Protein AF-A7T6U6-F1 (afdb_monomer_lite)

InterPro domains:
  IPR002181 Fibrinogen, alpha/beta/gamma chain, C-terminal globular domain [PF00147] (48-95)
  IPR002181 Fibrinogen, alpha/beta/gamma chain, C-terminal globular domain [PS51406] (42-95)
  IPR014716 Fibrinogen, alpha/beta/gamma chain, C-terminal globular, subdomain 1 [G3DSA:3.90.215.10] (15-114)
  IPR036056 Fibrinogen-like, C-terminal [SSF56496] (45-96)

pLDDT: mean 84.97, std 17.41, range [35.97, 98.5]

Foldseek 3Di:
DPCPDQWKKKWKWFAAFPPPDPDVVCVPPDLVVLVVCQLLQPDQSNPDLFLQRNQVNPSDPAWAKGWHDLAPPDGIAIFTWHCPPPNTRITTQAIATADVVGLPAAAEDCASSCNGPPNDHRYDYDPNNVVVSCVSSVTQKMKMWIARPVVRDIDIDIFDSDVVSSVVD

Structure (mmCIF, N/CA/C/O backbone):
data_AF-A7T6U6-F1
#
_entry.id   AF-A7T6U6-F1
#
loop_
_atom_site.group_PDB
_atom_site.id
_atom_site.type_symbol
_atom_site.label_atom_id
_atom_site.label_alt_id
_atom_site.label_comp_id
_atom_site.label_asym_id
_atom_site.label_entity_id
_atom_site.label_seq_id
_atom_site.pdbx_PDB_ins_code
_atom_site.Cartn_x
_atom_site.Cartn_y
_atom_site.Cartn_z
_atom_site.occupancy
_atom_site.B_iso_or_equiv
_atom_site.auth_seq_id
_atom_site.auth_comp_id
_atom_site.auth_asym_id
_atom_site.auth_atom_id
_atom_site.pdbx_PDB_model_num
ATOM 1 N N . MET A 1 1 ? -10.812 -11.667 34.896 1.00 35.97 1 MET A N 1
ATOM 2 C CA . MET A 1 1 ? -11.102 -11.426 33.466 1.00 35.97 1 MET A CA 1
ATOM 3 C C . MET A 1 1 ? -10.236 -10.259 33.021 1.00 35.97 1 MET A C 1
ATOM 5 O O . MET A 1 1 ? -10.464 -9.151 33.484 1.00 35.97 1 MET A O 1
ATOM 9 N N . VAL A 1 2 ? -9.175 -10.499 32.246 1.00 38.34 2 VAL A N 1
ATOM 10 C CA . VAL A 1 2 ? -8.325 -9.409 31.741 1.00 38.34 2 VAL A CA 1
ATOM 11 C C . VAL A 1 2 ? -9.098 -8.745 30.610 1.00 38.34 2 VAL A C 1
ATOM 13 O O . VAL A 1 2 ? -9.182 -9.286 29.512 1.00 38.34 2 VAL A O 1
ATOM 16 N N . ILE A 1 3 ? -9.744 -7.620 30.907 1.00 42.75 3 ILE A N 1
ATOM 17 C CA . ILE A 1 3 ? -10.414 -6.801 29.902 1.00 42.75 3 ILE A CA 1
ATOM 18 C C . ILE A 1 3 ? -9.290 -6.123 29.116 1.00 42.75 3 ILE A C 1
ATOM 20 O O . ILE A 1 3 ? -8.790 -5.073 29.512 1.00 42.75 3 ILE A O 1
ATOM 24 N N . THR A 1 4 ? -8.808 -6.760 28.050 1.00 53.34 4 THR A N 1
ATOM 25 C CA . THR A 1 4 ? -7.927 -6.083 27.099 1.00 53.34 4 THR A CA 1
ATOM 26 C C . THR A 1 4 ? -8.696 -4.874 26.557 1.00 53.34 4 THR A C 1
ATOM 28 O O . THR A 1 4 ? -9.841 -5.031 26.121 1.00 53.34 4 THR A O 1
ATOM 31 N N . PRO A 1 5 ? -8.147 -3.647 26.645 1.00 56.59 5 PRO A N 1
ATOM 32 C CA . PRO A 1 5 ? -8.873 -2.470 26.196 1.00 56.59 5 PRO A CA 1
ATOM 33 C C . PRO A 1 5 ? -9.265 -2.645 24.723 1.00 56.59 5 PRO A C 1
ATOM 35 O O . PRO A 1 5 ? -8.502 -3.240 23.960 1.00 56.59 5 PRO A O 1
ATOM 38 N N . PRO A 1 6 ? -10.451 -2.167 24.304 1.00 61.03 6 PRO A N 1
ATOM 39 C CA . PRO A 1 6 ? -10.935 -2.354 22.946 1.00 61.03 6 PRO A CA 1
ATOM 40 C C . PRO A 1 6 ? -10.045 -1.580 21.970 1.00 61.03 6 PRO A C 1
ATOM 42 O O . PRO A 1 6 ? -10.297 -0.413 21.680 1.00 61.03 6 PRO A O 1
ATOM 45 N N . PHE A 1 7 ? -8.997 -2.224 21.465 1.00 73.88 7 PHE A N 1
ATOM 46 C CA . PHE A 1 7 ? -8.129 -1.651 20.450 1.00 73.88 7 PHE A CA 1
ATOM 47 C C . PHE A 1 7 ? -8.938 -1.493 19.161 1.00 73.88 7 PHE A C 1
ATOM 49 O O . PHE A 1 7 ? -9.419 -2.470 18.582 1.00 73.88 7 PHE A O 1
ATOM 56 N N . VAL A 1 8 ? -9.127 -0.248 18.726 1.00 87.31 8 VAL A N 1
ATOM 57 C CA . VAL A 1 8 ? -9.658 0.040 17.393 1.00 87.31 8 VAL A CA 1
ATOM 58 C C . VAL A 1 8 ? -8.477 0.046 16.438 1.00 87.31 8 VAL A C 1
ATOM 60 O O . VAL A 1 8 ? -7.528 0.803 16.637 1.00 87.31 8 VAL A O 1
ATOM 63 N N . THR A 1 9 ? -8.522 -0.799 15.413 1.00 90.06 9 THR A N 1
ATOM 64 C CA . THR A 1 9 ? -7.507 -0.792 14.357 1.00 90.06 9 THR A CA 1
ATOM 65 C C . THR A 1 9 ? -8.015 0.042 13.197 1.00 90.06 9 THR A C 1
ATOM 67 O O . THR A 1 9 ? -9.060 -0.278 12.643 1.00 90.06 9 THR A O 1
ATOM 70 N N . LEU A 1 10 ? -7.269 1.078 12.820 1.00 91.25 10 LEU A N 1
ATOM 71 C CA . LEU A 1 10 ? -7.507 1.874 11.619 1.00 91.25 10 LEU A CA 1
ATOM 72 C C . LEU A 1 10 ? -6.406 1.577 10.601 1.00 91.25 10 LEU A C 1
ATOM 74 O O . LEU A 1 10 ? -5.221 1.701 10.909 1.00 91.25 10 LEU A O 1
ATOM 78 N N . SER A 1 11 ? -6.804 1.201 9.393 1.00 93.94 11 SER A N 1
ATOM 79 C CA . SER A 1 11 ? -5.917 0.972 8.259 1.00 93.94 11 SER A CA 1
ATOM 80 C C . SER A 1 11 ? -6.311 1.876 7.097 1.00 93.94 11 SER A C 1
ATOM 82 O O . SER A 1 11 ? -7.499 2.076 6.842 1.00 93.94 11 SER A O 1
ATOM 84 N N . ILE A 1 12 ? -5.310 2.414 6.403 1.00 95.94 12 ILE A N 1
ATOM 85 C CA . ILE A 1 12 ? -5.492 3.132 5.139 1.00 95.94 12 ILE A CA 1
ATOM 86 C C . ILE A 1 12 ? -4.796 2.311 4.065 1.00 95.94 12 ILE A C 1
ATOM 88 O O . ILE A 1 12 ? -3.632 1.930 4.230 1.00 95.94 12 ILE A O 1
ATOM 92 N N . LEU A 1 13 ? -5.520 2.024 2.992 1.00 97.31 13 LEU A N 1
ATOM 93 C CA . LEU A 1 13 ? -5.045 1.243 1.866 1.00 97.31 13 LEU A CA 1
ATOM 94 C C . LEU A 1 13 ? -5.243 2.029 0.573 1.00 97.31 13 LEU A C 1
ATOM 96 O O . LEU A 1 13 ? -6.193 2.801 0.455 1.00 97.31 13 LEU A O 1
ATOM 100 N N . VAL A 1 14 ? -4.358 1.806 -0.393 1.00 97.50 14 VAL A N 1
ATOM 101 C CA . VAL A 1 14 ? -4.436 2.407 -1.729 1.00 97.50 14 VAL A CA 1
ATOM 102 C C . VAL A 1 14 ? -4.477 1.327 -2.795 1.00 97.50 14 VAL A C 1
ATOM 104 O O . VAL A 1 14 ? -3.905 0.248 -2.618 1.00 97.50 14 VAL A O 1
ATOM 107 N N . ASN A 1 15 ? -5.154 1.610 -3.899 1.00 95.75 15 ASN A N 1
ATOM 108 C CA . ASN A 1 15 ? -5.260 0.699 -5.032 1.00 95.75 15 ASN A CA 1
ATOM 109 C C . ASN A 1 15 ? -5.247 1.484 -6.340 1.00 95.75 15 ASN A C 1
ATOM 111 O O . ASN A 1 15 ? -5.437 2.702 -6.358 1.00 95.75 15 ASN A O 1
ATOM 115 N N . HIS A 1 16 ? -5.012 0.764 -7.425 1.00 90.12 16 HIS A N 1
ATOM 116 C CA . HIS A 1 16 ? -5.334 1.258 -8.747 1.00 90.12 16 HIS A CA 1
ATOM 117 C C . HIS A 1 16 ? -6.781 0.861 -9.024 1.00 90.12 16 HIS A C 1
ATOM 119 O O . HIS A 1 16 ? -7.134 -0.309 -8.864 1.00 90.12 16 HIS A O 1
ATOM 125 N N . GLY A 1 17 ? -7.605 1.815 -9.431 1.00 70.38 17 GLY A N 1
ATOM 126 C CA . GLY A 1 17 ? -8.921 1.547 -9.977 1.00 70.38 17 GLY A CA 1
ATOM 127 C C . GLY A 1 17 ? -8.836 0.750 -11.279 1.00 70.38 17 GLY A C 1
ATOM 128 O O . GLY A 1 17 ? -7.772 0.323 -11.733 1.00 70.38 17 GLY A O 1
ATOM 129 N N . ASN A 1 18 ? -9.974 0.591 -11.946 1.00 62.19 18 ASN A N 1
ATOM 130 C CA . ASN A 1 18 ? -10.095 -0.141 -13.211 1.00 62.19 18 ASN A CA 1
ATOM 131 C C . ASN A 1 18 ? -9.324 0.508 -14.376 1.00 62.19 18 ASN A C 1
ATOM 133 O O . ASN A 1 18 ? -9.288 -0.041 -15.475 1.00 62.19 18 ASN A O 1
ATOM 137 N N . HIS A 1 19 ? -8.686 1.655 -14.141 1.00 53.41 19 HIS A N 1
ATOM 138 C CA . HIS A 1 19 ? -7.832 2.357 -15.088 1.00 53.41 19 HIS A CA 1
ATOM 139 C C . HIS A 1 19 ? -6.347 2.086 -14.870 1.00 53.41 19 HIS A C 1
ATOM 141 O O . HIS A 1 19 ? -5.543 2.889 -15.340 1.00 53.41 19 HIS A O 1
ATOM 147 N N . ALA A 1 20 ? -5.969 1.008 -14.165 1.00 48.09 20 ALA A N 1
ATOM 148 C CA . ALA A 1 20 ? -4.586 0.550 -14.070 1.00 48.09 20 ALA A CA 1
ATOM 149 C C . ALA A 1 20 ? -4.023 0.339 -15.482 1.00 48.09 20 ALA A C 1
ATOM 151 O O . ALA A 1 20 ? -4.073 -0.745 -16.064 1.00 48.09 20 ALA A O 1
ATOM 152 N N . ALA A 1 21 ? -3.517 1.431 -16.044 1.00 44.66 21 ALA A N 1
ATOM 153 C CA . ALA A 1 21 ? -2.842 1.472 -17.303 1.00 44.66 21 ALA A CA 1
ATOM 154 C C . ALA A 1 21 ? -1.663 0.530 -17.134 1.00 44.66 21 ALA A C 1
ATOM 156 O O . ALA A 1 21 ? -0.704 0.816 -16.411 1.00 44.66 21 ALA A O 1
ATOM 157 N N . ILE A 1 22 ? -1.735 -0.600 -17.835 1.00 46.81 22 ILE A N 1
ATOM 158 C CA . ILE A 1 22 ? -0.541 -1.150 -18.455 1.00 46.81 22 ILE A CA 1
ATOM 159 C C . ILE A 1 22 ? 0.179 0.081 -19.023 1.00 46.81 22 ILE A C 1
ATOM 161 O O . ILE A 1 22 ? -0.436 0.797 -19.823 1.00 46.81 22 ILE A O 1
ATOM 165 N N . PRO A 1 23 ? 1.389 0.428 -18.548 1.00 39.62 23 PRO A N 1
ATOM 166 C CA . PRO A 1 23 ? 2.094 1.596 -19.049 1.00 39.62 23 PRO A CA 1
ATOM 167 C C . PRO A 1 23 ? 2.049 1.558 -20.574 1.00 39.62 23 PRO A C 1
ATOM 169 O O . PRO A 1 23 ? 2.266 0.495 -21.152 1.00 39.62 23 PRO A O 1
ATOM 172 N N . GLN A 1 24 ? 1.749 2.666 -21.253 1.00 43.06 24 GLN A N 1
ATOM 173 C CA . GLN A 1 24 ? 1.692 2.638 -22.720 1.00 43.06 24 GLN A CA 1
ATOM 174 C C . GLN A 1 24 ? 3.049 2.272 -23.357 1.00 43.06 24 GLN A C 1
ATOM 176 O O . GLN A 1 24 ? 3.078 1.851 -24.508 1.00 43.06 24 GLN A O 1
ATOM 181 N N . SER A 1 25 ? 4.150 2.290 -22.593 1.00 40.97 25 SER A N 1
ATOM 182 C CA . SER A 1 25 ? 5.453 1.709 -22.963 1.00 40.97 25 SER A CA 1
ATOM 183 C C . SER A 1 25 ? 5.543 0.172 -22.868 1.00 40.97 25 SER A C 1
ATOM 185 O O . SER A 1 25 ? 6.534 -0.407 -23.295 1.00 40.97 25 SER A O 1
ATOM 187 N N . ILE A 1 26 ? 4.524 -0.488 -22.315 1.00 46.94 26 ILE A N 1
ATOM 188 C CA . ILE A 1 26 ? 4.342 -1.947 -22.184 1.00 46.94 26 ILE A CA 1
ATOM 189 C C . ILE A 1 26 ? 3.144 -2.409 -23.042 1.00 46.94 26 ILE A C 1
ATOM 191 O O . ILE A 1 26 ? 2.858 -3.596 -23.124 1.00 46.94 26 ILE A O 1
ATOM 195 N N . SER A 1 27 ? 2.466 -1.504 -23.761 1.00 41.75 27 SER A N 1
ATOM 196 C CA . SER A 1 27 ? 1.356 -1.849 -24.670 1.00 41.75 27 SER A CA 1
ATOM 197 C C . SER A 1 27 ? 1.759 -2.759 -25.845 1.00 41.75 27 SER A C 1
ATOM 199 O O . SER A 1 27 ? 0.894 -3.347 -26.486 1.00 41.75 27 SER A O 1
ATOM 201 N N . THR A 1 28 ? 3.063 -2.913 -26.100 1.00 42.12 28 THR A N 1
ATOM 202 C CA . THR A 1 28 ? 3.637 -3.842 -27.086 1.00 42.12 28 THR A CA 1
ATOM 203 C C . THR A 1 28 ? 4.219 -5.115 -26.469 1.00 42.12 28 THR A C 1
ATOM 205 O O . THR A 1 28 ? 4.599 -6.022 -27.208 1.00 42.12 28 THR A O 1
ATOM 208 N N . LEU A 1 29 ? 4.287 -5.215 -25.136 1.00 45.62 29 LEU A N 1
ATOM 209 C CA . LEU A 1 29 ? 4.668 -6.450 -24.465 1.00 45.62 29 LEU A CA 1
ATOM 210 C C . LEU A 1 29 ? 3.397 -7.264 -24.255 1.00 45.62 29 LEU A C 1
ATOM 212 O O . LEU A 1 29 ? 2.564 -6.951 -23.404 1.00 45.62 29 LEU A O 1
ATOM 216 N N . ASN A 1 30 ? 3.241 -8.322 -25.047 1.00 43.88 30 ASN A N 1
ATOM 217 C CA . ASN A 1 30 ? 2.184 -9.302 -24.829 1.00 43.88 30 ASN A CA 1
ATOM 218 C C . ASN A 1 30 ? 2.235 -9.727 -23.351 1.00 43.88 30 ASN A C 1
ATOM 220 O O . ASN A 1 30 ? 3.324 -9.902 -22.811 1.00 43.88 30 ASN A O 1
ATOM 224 N N . GLN A 1 31 ? 1.090 -9.927 -22.693 1.00 49.56 31 GLN A N 1
ATOM 225 C CA . GLN A 1 31 ? 0.985 -10.385 -21.288 1.00 49.56 31 GLN A CA 1
ATOM 226 C C . GLN A 1 31 ? 1.906 -11.586 -20.955 1.00 49.56 31 GLN A C 1
ATOM 228 O O . GLN A 1 31 ? 2.293 -11.804 -19.810 1.00 49.56 31 GLN A O 1
ATOM 233 N N . VAL A 1 32 ? 2.300 -12.338 -21.985 1.00 43.75 32 VAL A N 1
ATOM 234 C CA . VAL A 1 32 ? 3.300 -13.410 -21.964 1.00 43.75 32 VAL A CA 1
ATOM 235 C C . VAL A 1 32 ? 4.700 -12.923 -21.545 1.00 43.75 32 VAL A C 1
ATOM 237 O O . VAL A 1 32 ? 5.335 -13.590 -20.745 1.00 43.75 32 VAL A O 1
ATOM 240 N N . GLN A 1 33 ? 5.164 -11.750 -21.986 1.00 46.56 33 GLN A N 1
ATOM 241 C CA . GLN A 1 33 ? 6.497 -11.229 -21.657 1.00 46.56 33 GLN A CA 1
ATOM 242 C C . GLN A 1 33 ? 6.585 -10.688 -20.226 1.00 46.56 33 GLN A C 1
ATOM 244 O O . GLN A 1 33 ? 7.604 -10.886 -19.581 1.00 46.56 33 GLN A O 1
ATOM 249 N N . ALA A 1 34 ? 5.532 -10.067 -19.674 1.00 47.34 34 ALA A N 1
ATOM 250 C CA . ALA A 1 34 ? 5.519 -9.612 -18.271 1.00 47.34 34 ALA A CA 1
ATOM 251 C C . ALA A 1 34 ? 5.665 -10.775 -17.267 1.00 47.34 34 ALA A C 1
ATOM 253 O O . ALA A 1 34 ? 6.228 -10.605 -16.183 1.00 47.34 34 ALA A O 1
ATOM 254 N N . LYS A 1 35 ? 5.212 -11.973 -17.660 1.00 44.84 35 LYS A N 1
ATOM 255 C CA . LYS A 1 35 ? 5.410 -13.219 -16.914 1.00 44.84 35 LYS A CA 1
ATOM 256 C C . LYS A 1 35 ? 6.884 -13.640 -16.851 1.00 44.84 35 LYS A C 1
ATOM 258 O O . LYS A 1 35 ? 7.295 -14.184 -15.828 1.00 44.84 35 LYS A O 1
ATOM 263 N N . ASP A 1 36 ? 7.677 -13.317 -17.871 1.00 46.31 36 ASP A N 1
ATOM 264 C CA . ASP A 1 36 ? 9.095 -13.686 -17.966 1.00 46.31 36 ASP A CA 1
ATOM 265 C C . ASP A 1 36 ? 10.017 -12.778 -17.122 1.00 46.31 36 ASP A C 1
ATOM 267 O O . ASP A 1 36 ? 11.091 -13.210 -16.709 1.00 46.31 36 ASP A O 1
ATOM 271 N N . TRP A 1 37 ? 9.587 -11.553 -16.775 1.00 57.97 37 TRP A N 1
ATOM 272 C CA . TRP A 1 37 ? 10.323 -10.653 -15.858 1.00 57.97 37 TRP A CA 1
ATOM 273 C C . TRP A 1 37 ? 10.067 -10.944 -14.370 1.00 57.97 37 TRP A C 1
ATOM 275 O O . TRP A 1 37 ? 10.760 -10.410 -13.502 1.00 57.97 37 TRP A O 1
ATOM 285 N N . GLY A 1 38 ? 9.072 -11.781 -14.057 1.00 60.78 38 GLY A N 1
ATOM 286 C CA . GLY A 1 38 ? 8.887 -12.351 -12.726 1.00 60.78 38 GLY A CA 1
ATOM 287 C C . GLY A 1 38 ? 8.474 -11.377 -11.618 1.00 60.78 38 GLY A C 1
ATOM 288 O O . GLY A 1 38 ? 8.742 -11.678 -10.465 1.00 60.78 38 GLY A O 1
ATOM 289 N N . TRP A 1 39 ? 7.799 -10.256 -11.896 1.00 83.88 39 TRP A N 1
ATOM 290 C CA . TRP A 1 39 ? 7.361 -9.258 -10.892 1.00 83.88 39 TRP A CA 1
ATOM 291 C C . TRP A 1 39 ? 6.207 -9.726 -9.979 1.00 83.88 39 TRP A C 1
ATOM 293 O O . TRP A 1 39 ? 5.179 -9.068 -9.819 1.00 83.88 39 TRP A O 1
ATOM 303 N N . ASN A 1 40 ? 6.363 -10.902 -9.383 1.00 90.06 40 ASN A N 1
ATOM 304 C CA . ASN A 1 40 ? 5.373 -11.588 -8.561 1.00 90.06 40 ASN A CA 1
ATOM 305 C C . ASN A 1 40 ? 5.408 -11.163 -7.078 1.00 90.06 40 ASN A C 1
ATOM 307 O O . ASN A 1 40 ? 4.676 -11.708 -6.248 1.00 90.06 40 ASN A O 1
ATOM 311 N N . GLY A 1 41 ? 6.297 -10.240 -6.712 1.00 94.56 41 GLY A N 1
ATOM 312 C CA . GLY A 1 41 ? 6.482 -9.742 -5.353 1.00 94.56 41 GLY A CA 1
ATOM 313 C C . GLY A 1 41 ? 6.965 -10.792 -4.352 1.00 94.56 41 GLY A C 1
ATOM 314 O O . GLY A 1 41 ? 6.671 -10.666 -3.163 1.00 94.56 41 GLY A O 1
ATOM 315 N N . SER A 1 42 ? 7.634 -11.862 -4.796 1.00 95.25 42 SER A N 1
ATOM 316 C CA . SER A 1 42 ? 8.198 -12.891 -3.901 1.00 95.25 42 SER A CA 1
ATOM 317 C C . SER A 1 42 ? 9.552 -12.496 -3.307 1.00 95.25 42 SER A C 1
ATOM 319 O O . SER A 1 42 ? 9.846 -12.856 -2.171 1.00 95.25 42 SER A O 1
ATOM 321 N N . THR A 1 43 ? 10.355 -11.716 -4.036 1.00 95.75 43 THR A N 1
ATOM 322 C CA . THR A 1 43 ? 11.678 -11.234 -3.610 1.00 95.75 43 THR A CA 1
ATOM 323 C C . THR A 1 43 ? 11.891 -9.781 -4.034 1.00 95.75 43 THR A C 1
ATOM 325 O O . THR A 1 43 ? 11.146 -9.261 -4.864 1.00 95.75 43 THR A O 1
ATOM 328 N N . ALA A 1 44 ? 12.935 -9.130 -3.512 1.00 95.00 44 ALA A N 1
ATOM 329 C CA . ALA A 1 44 ? 13.307 -7.768 -3.903 1.00 95.00 44 ALA A CA 1
ATOM 330 C C . ALA A 1 44 ? 13.576 -7.625 -5.416 1.00 95.00 44 ALA A C 1
ATOM 332 O O . ALA A 1 44 ? 13.170 -6.638 -6.025 1.00 95.00 44 ALA A O 1
ATOM 333 N N . ALA A 1 45 ? 14.214 -8.626 -6.036 1.00 91.75 45 ALA A N 1
ATOM 334 C CA . ALA A 1 45 ? 14.484 -8.645 -7.478 1.00 91.75 45 ALA A CA 1
ATOM 335 C C . ALA A 1 45 ? 13.206 -8.816 -8.317 1.00 91.75 45 ALA A C 1
ATOM 337 O O . ALA A 1 45 ? 13.128 -8.346 -9.449 1.00 91.75 45 ALA A O 1
ATOM 338 N N . LEU A 1 46 ? 12.202 -9.468 -7.733 1.00 92.94 46 LEU A N 1
ATOM 339 C CA . LEU A 1 46 ? 10.915 -9.797 -8.337 1.00 92.94 46 LEU A CA 1
ATOM 340 C C . LEU A 1 46 ? 9.791 -8.877 -7.834 1.00 92.94 46 LEU A C 1
ATOM 342 O O . LEU A 1 46 ? 8.617 -9.243 -7.866 1.00 92.94 46 LEU A O 1
ATOM 346 N N . ALA A 1 47 ? 10.135 -7.695 -7.323 1.00 94.62 47 ALA A N 1
ATOM 347 C CA . ALA A 1 47 ? 9.174 -6.769 -6.747 1.00 94.62 47 ALA A CA 1
ATOM 348 C C . ALA A 1 47 ? 8.198 -6.233 -7.806 1.00 94.62 47 ALA A C 1
ATOM 350 O O . ALA A 1 47 ? 8.617 -5.737 -8.852 1.00 94.62 47 ALA A O 1
ATOM 351 N N . GLY A 1 48 ? 6.897 -6.297 -7.513 1.00 92.88 48 GLY A N 1
ATOM 352 C CA . GLY A 1 48 ? 5.876 -5.642 -8.334 1.00 92.88 48 GLY A CA 1
ATOM 353 C C . GLY A 1 48 ? 5.840 -4.136 -8.085 1.00 92.88 48 GLY A C 1
ATOM 354 O O . GLY A 1 48 ? 6.301 -3.655 -7.059 1.00 92.88 48 GLY A O 1
ATOM 355 N N . ARG A 1 49 ? 5.260 -3.346 -8.983 1.00 92.94 49 ARG A N 1
ATOM 356 C CA . ARG A 1 49 ? 5.084 -1.901 -8.763 1.00 92.94 49 ARG A CA 1
ATOM 357 C C . ARG A 1 49 ? 4.144 -1.612 -7.588 1.00 92.94 49 ARG A C 1
ATOM 359 O O . ARG A 1 49 ? 4.374 -0.681 -6.819 1.00 92.94 49 ARG A O 1
ATOM 366 N N . SER A 1 50 ? 3.103 -2.427 -7.447 1.00 95.88 50 SER A N 1
ATOM 367 C CA . SER A 1 50 ? 2.087 -2.344 -6.397 1.00 95.88 50 SER A CA 1
ATOM 368 C C . SER A 1 50 ? 1.458 -3.715 -6.141 1.00 95.88 50 SER A C 1
ATOM 370 O O . SER A 1 50 ? 1.612 -4.641 -6.943 1.00 95.88 50 SER A O 1
ATOM 372 N N . CYS A 1 51 ? 0.701 -3.840 -5.048 1.00 97.50 51 CYS A N 1
ATOM 373 C CA . CYS A 1 51 ? -0.105 -5.035 -4.786 1.00 97.50 51 CYS A CA 1
ATOM 374 C C . CYS A 1 51 ? -1.111 -5.312 -5.919 1.00 97.50 51 CYS A C 1
ATOM 376 O O . CYS A 1 51 ? -1.335 -6.468 -6.275 1.00 97.50 51 CYS A O 1
ATOM 378 N N . ASN A 1 52 ? -1.670 -4.261 -6.527 1.00 95.12 52 ASN A N 1
ATOM 379 C CA . ASN A 1 52 ? -2.588 -4.379 -7.654 1.00 95.12 52 ASN A CA 1
ATOM 380 C C . ASN A 1 52 ? -1.910 -5.007 -8.868 1.00 95.12 52 ASN A C 1
ATOM 382 O O . ASN A 1 52 ? -2.435 -5.978 -9.399 1.00 95.12 52 ASN A O 1
ATOM 386 N N . GLN A 1 53 ? -0.721 -4.526 -9.256 1.00 91.31 53 GLN A N 1
ATOM 387 C CA . GLN A 1 53 ? -0.002 -5.084 -10.404 1.00 91.31 53 GLN A CA 1
ATOM 388 C C . GLN A 1 53 ? 0.249 -6.589 -10.220 1.00 91.31 53 GLN A C 1
ATOM 390 O O . GLN A 1 53 ? -0.005 -7.384 -11.123 1.00 91.31 53 GLN A O 1
ATOM 395 N N . ILE A 1 54 ? 0.693 -6.983 -9.023 1.00 93.31 54 ILE A N 1
ATOM 396 C CA . ILE A 1 54 ? 0.906 -8.392 -8.666 1.00 93.31 54 ILE A CA 1
ATOM 397 C C . ILE A 1 54 ? -0.403 -9.184 -8.810 1.00 93.31 54 ILE A C 1
ATOM 399 O O . ILE A 1 54 ? -0.402 -10.295 -9.343 1.00 93.31 54 ILE A O 1
ATOM 403 N N . LYS A 1 55 ? -1.528 -8.621 -8.354 1.00 93.12 55 LYS A N 1
ATOM 404 C CA . LYS A 1 55 ? -2.852 -9.248 -8.439 1.00 93.12 55 LYS A CA 1
ATOM 405 C C . LYS A 1 55 ? -3.324 -9.412 -9.885 1.00 93.12 55 LYS A C 1
ATOM 407 O O . LYS A 1 55 ? -3.682 -10.528 -10.254 1.00 93.12 55 LYS A O 1
ATOM 412 N N . ILE A 1 56 ? -3.312 -8.349 -10.692 1.00 89.69 56 ILE A N 1
ATOM 413 C CA . ILE A 1 56 ? -3.834 -8.372 -12.071 1.00 89.69 56 ILE A CA 1
ATOM 414 C C . ILE A 1 56 ? -2.989 -9.249 -13.002 1.00 89.69 56 ILE A C 1
ATOM 416 O O . ILE A 1 56 ? -3.518 -9.806 -13.956 1.00 89.69 56 ILE A O 1
ATOM 420 N N . PHE A 1 57 ? -1.699 -9.436 -12.700 1.00 87.25 57 PHE A N 1
ATOM 421 C CA . PHE A 1 57 ? -0.830 -10.374 -13.420 1.00 87.25 57 PHE A CA 1
ATOM 422 C C . PHE A 1 57 ? -0.987 -11.832 -12.953 1.00 87.25 57 PHE A C 1
ATOM 424 O O . PHE A 1 57 ? -0.275 -12.715 -13.425 1.00 87.25 57 PHE A O 1
ATOM 431 N N . GLY A 1 58 ? -1.914 -12.114 -12.030 1.00 89.25 58 GLY A N 1
ATOM 432 C CA . GLY A 1 58 ? -2.209 -13.473 -11.572 1.00 89.25 58 GLY A CA 1
ATOM 433 C C . GLY A 1 58 ? -1.193 -14.040 -10.578 1.00 89.25 58 GLY A C 1
ATOM 434 O O . GLY A 1 58 ? -1.183 -15.243 -10.335 1.00 89.25 58 GLY A O 1
ATOM 435 N N . PHE A 1 59 ? -0.352 -13.198 -9.972 1.00 92.31 59 PHE A N 1
ATOM 436 C CA . PHE A 1 59 ? 0.693 -13.616 -9.029 1.00 92.31 59 PHE A CA 1
ATOM 437 C C . PHE A 1 59 ? 0.287 -13.523 -7.553 1.00 92.31 59 PHE A C 1
ATOM 439 O O . PHE A 1 59 ? 1.117 -13.699 -6.656 1.00 92.31 59 PHE A O 1
ATOM 446 N N . SER A 1 60 ? -0.986 -13.239 -7.281 1.00 94.25 60 SER A N 1
ATOM 447 C CA . SER A 1 60 ? -1.509 -13.209 -5.918 1.00 94.25 60 SER A CA 1
ATOM 448 C C . SER A 1 60 ? -1.430 -14.590 -5.262 1.00 94.25 60 SER A C 1
ATOM 450 O O . SER A 1 60 ? -1.917 -15.581 -5.796 1.00 94.25 60 SER A O 1
ATOM 452 N N . ARG A 1 61 ? -0.847 -14.626 -4.064 1.00 95.50 61 ARG A N 1
ATOM 453 C CA . ARG A 1 61 ? -0.745 -15.776 -3.153 1.00 95.50 61 ARG A CA 1
ATOM 454 C C . ARG A 1 61 ? -1.673 -15.627 -1.934 1.00 95.50 61 ARG A C 1
ATOM 456 O O . ARG A 1 61 ? -1.430 -16.243 -0.903 1.00 95.50 61 ARG A O 1
ATOM 463 N N . GLY A 1 62 ? -2.702 -14.779 -2.035 1.00 97.81 62 GLY A N 1
ATOM 464 C CA . GLY A 1 62 ? -3.578 -14.397 -0.919 1.00 97.81 62 GLY A CA 1
ATOM 465 C C . GLY A 1 62 ? -3.088 -13.174 -0.138 1.00 97.81 62 GLY A C 1
ATOM 466 O O . GLY A 1 62 ? -2.108 -12.528 -0.519 1.00 97.81 62 GLY A O 1
ATOM 467 N N . ASP A 1 63 ? -3.800 -12.822 0.929 1.00 98.44 63 ASP A N 1
ATOM 468 C CA . ASP A 1 63 ? -3.450 -11.683 1.785 1.00 98.44 63 ASP A CA 1
ATOM 469 C C . ASP A 1 63 ? -2.119 -11.927 2.492 1.00 98.44 63 ASP A C 1
ATOM 471 O O . ASP A 1 63 ? -1.860 -13.021 2.997 1.00 98.44 63 ASP A O 1
ATOM 475 N N . GLY A 1 64 ? -1.264 -10.910 2.555 1.00 98.12 64 GLY A N 1
ATOM 476 C CA . GLY A 1 64 ? 0.040 -11.074 3.185 1.00 98.12 64 GLY A CA 1
ATOM 477 C C . GLY A 1 64 ? 1.092 -10.112 2.679 1.00 98.12 64 GLY A C 1
ATOM 478 O O . GLY A 1 64 ? 0.795 -9.074 2.092 1.00 98.12 64 GLY A O 1
ATOM 479 N N . THR A 1 65 ? 2.349 -10.448 2.939 1.00 98.50 65 THR A N 1
ATOM 480 C CA . THR A 1 65 ? 3.480 -9.602 2.580 1.00 98.50 65 THR A CA 1
ATOM 481 C C . THR A 1 65 ? 3.974 -9.862 1.162 1.00 98.50 65 THR A C 1
ATOM 483 O O . THR A 1 65 ? 4.099 -11.003 0.715 1.00 98.50 65 THR A O 1
ATOM 486 N N . TYR A 1 66 ? 4.284 -8.776 0.458 1.00 98.44 66 TYR A N 1
ATOM 487 C CA . TYR A 1 66 ? 4.845 -8.806 -0.890 1.00 98.44 66 TYR A CA 1
ATOM 488 C C . TYR A 1 66 ? 5.929 -7.749 -1.023 1.00 98.44 66 TYR A C 1
ATOM 490 O O . TYR A 1 66 ? 5.853 -6.685 -0.408 1.00 98.44 66 TYR A O 1
ATOM 498 N N . TRP A 1 67 ? 6.917 -8.032 -1.861 1.00 98.19 67 TRP A N 1
ATOM 499 C CA . TRP A 1 67 ? 7.893 -7.040 -2.285 1.00 98.19 67 TRP A CA 1
ATOM 500 C C . TRP A 1 67 ? 7.288 -6.131 -3.346 1.00 98.19 67 TRP A C 1
ATOM 502 O O . TRP A 1 67 ? 6.799 -6.615 -4.372 1.00 98.19 67 TRP A O 1
ATOM 512 N N . ILE A 1 68 ? 7.366 -4.822 -3.110 1.00 97.19 68 ILE A N 1
ATOM 513 C CA . ILE A 1 68 ? 7.025 -3.811 -4.101 1.00 97.19 68 ILE A CA 1
ATOM 514 C C . ILE A 1 68 ? 8.189 -2.861 -4.370 1.00 97.19 68 ILE A C 1
ATOM 516 O O . ILE A 1 68 ? 9.056 -2.640 -3.525 1.00 97.19 68 ILE A O 1
ATOM 520 N N . ARG A 1 69 ? 8.186 -2.279 -5.564 1.00 95.56 69 ARG A N 1
ATOM 521 C CA . ARG A 1 69 ? 9.085 -1.213 -5.987 1.00 95.56 69 ARG A CA 1
ATOM 522 C C . ARG A 1 69 ? 8.298 -0.223 -6.853 1.00 95.56 69 ARG A C 1
ATOM 524 O O . ARG A 1 69 ? 8.250 -0.396 -8.071 1.00 95.56 69 ARG A O 1
ATOM 531 N N . PRO A 1 70 ? 7.676 0.804 -6.243 1.00 94.62 70 PRO A N 1
ATOM 532 C CA . PRO A 1 70 ? 6.888 1.810 -6.959 1.00 94.62 70 PRO A CA 1
ATOM 533 C C . PRO A 1 70 ? 7.622 2.464 -8.138 1.00 94.62 70 PRO A C 1
ATOM 535 O O . PRO A 1 70 ? 7.021 2.689 -9.185 1.00 94.62 70 PRO A O 1
ATOM 538 N N . LYS A 1 71 ? 8.934 2.701 -8.007 1.00 91.69 71 LYS A N 1
ATOM 539 C CA . LYS A 1 71 ? 9.784 3.285 -9.052 1.00 91.69 71 LYS A CA 1
ATOM 540 C C . LYS A 1 71 ? 11.127 2.567 -9.143 1.00 91.69 71 LYS A C 1
ATOM 542 O O . LYS A 1 71 ? 11.710 2.202 -8.132 1.00 91.69 71 LYS A O 1
ATOM 547 N N . LEU A 1 72 ? 11.656 2.401 -10.356 1.00 88.12 72 LEU A N 1
ATOM 548 C CA . LEU A 1 72 ? 12.904 1.656 -10.592 1.00 88.12 72 LEU A CA 1
ATOM 549 C C . LEU A 1 72 ? 14.141 2.266 -9.914 1.00 88.12 72 LEU A C 1
ATOM 551 O O . LEU A 1 72 ? 15.087 1.539 -9.636 1.00 88.12 72 LEU A O 1
ATOM 555 N N . SER A 1 73 ? 14.131 3.576 -9.649 1.00 90.00 73 SER A N 1
ATOM 556 C CA . SER A 1 73 ? 15.242 4.306 -9.026 1.00 90.00 73 SER A CA 1
ATOM 557 C C . SER A 1 73 ? 15.304 4.173 -7.501 1.00 90.00 73 SER A C 1
ATOM 559 O O . SER A 1 73 ? 16.118 4.849 -6.879 1.00 90.00 73 SER A O 1
ATOM 561 N N . ILE A 1 74 ? 14.418 3.385 -6.890 1.00 92.62 74 ILE A N 1
ATOM 562 C CA . ILE A 1 74 ? 14.422 3.128 -5.449 1.00 92.62 74 ILE A CA 1
ATOM 563 C C . ILE A 1 74 ? 14.575 1.636 -5.167 1.00 92.62 74 ILE A C 1
ATOM 565 O O . ILE A 1 74 ? 14.210 0.791 -5.989 1.00 92.62 74 ILE A O 1
ATOM 569 N N . ASP A 1 75 ? 15.070 1.317 -3.976 1.00 95.44 75 ASP A N 1
ATOM 570 C CA . ASP A 1 75 ? 15.116 -0.060 -3.500 1.00 95.44 75 ASP A CA 1
ATOM 571 C C . ASP A 1 75 ? 13.707 -0.621 -3.301 1.00 95.44 75 ASP A C 1
ATOM 573 O O . ASP A 1 75 ? 12.784 0.080 -2.870 1.00 95.44 75 ASP A O 1
ATOM 577 N N . ALA A 1 76 ? 13.551 -1.909 -3.600 1.00 96.31 76 ALA A N 1
ATOM 578 C CA . ALA A 1 76 ? 12.334 -2.632 -3.280 1.00 96.31 76 ALA A CA 1
ATOM 579 C C . ALA A 1 76 ? 12.180 -2.781 -1.762 1.00 96.31 76 ALA A C 1
ATOM 581 O O . ALA A 1 76 ? 13.156 -2.932 -1.027 1.00 96.31 76 ALA A O 1
ATOM 582 N N . PHE A 1 77 ? 10.939 -2.800 -1.294 1.00 97.94 77 PHE A N 1
ATOM 583 C CA . PHE A 1 77 ? 10.614 -2.997 0.113 1.00 97.94 77 PHE A CA 1
ATOM 584 C C . PHE A 1 77 ? 9.339 -3.824 0.260 1.00 97.94 77 PHE A C 1
ATOM 586 O O . PHE A 1 77 ? 8.534 -3.947 -0.663 1.00 97.94 77 PHE A O 1
ATOM 593 N N . VAL A 1 78 ? 9.168 -4.430 1.430 1.00 98.38 78 VAL A N 1
ATOM 594 C CA . VAL A 1 78 ? 8.018 -5.291 1.717 1.00 98.38 78 VAL A CA 1
ATOM 595 C C . VAL A 1 78 ? 6.843 -4.443 2.184 1.00 98.38 78 VAL A C 1
ATOM 597 O O . VAL A 1 78 ? 7.018 -3.580 3.033 1.00 98.38 78 VAL A O 1
ATOM 600 N N . VAL A 1 79 ? 5.639 -4.722 1.697 1.00 98.25 79 VAL A N 1
ATOM 601 C CA . VAL A 1 79 ? 4.373 -4.143 2.178 1.00 98.25 79 VAL A CA 1
ATOM 602 C C . VAL A 1 79 ? 3.373 -5.244 2.500 1.00 98.25 79 VAL A C 1
ATOM 604 O O . VAL A 1 79 ? 3.558 -6.389 2.090 1.00 98.25 79 VAL A O 1
ATOM 607 N N . TYR A 1 80 ? 2.301 -4.901 3.215 1.00 98.19 80 TYR A N 1
ATOM 608 C CA . TYR A 1 80 ? 1.149 -5.789 3.364 1.00 98.19 80 TYR A CA 1
ATOM 609 C C . TYR A 1 80 ? 0.118 -5.514 2.266 1.00 98.19 80 TYR A C 1
ATOM 611 O O . TYR A 1 80 ? -0.392 -4.393 2.154 1.00 98.19 80 TYR A O 1
ATOM 619 N N . CYS A 1 81 ? -0.202 -6.547 1.496 1.00 98.38 81 CYS A N 1
ATOM 620 C CA . CYS A 1 81 ? -1.228 -6.534 0.470 1.00 98.38 81 CYS A CA 1
ATOM 621 C C . CYS A 1 81 ? -2.498 -7.233 0.958 1.00 98.38 81 CYS A C 1
ATOM 623 O O . CYS A 1 81 ? -2.450 -8.396 1.363 1.00 98.38 81 CYS A O 1
ATOM 625 N N . ASP A 1 82 ? -3.626 -6.538 0.845 1.00 97.69 82 ASP A N 1
ATOM 626 C CA . ASP A 1 82 ? -4.960 -7.132 0.916 1.00 97.69 82 ASP A CA 1
ATOM 627 C C . ASP A 1 82 ? -5.386 -7.487 -0.519 1.00 97.69 82 ASP A C 1
ATOM 629 O O . ASP A 1 82 ? -5.620 -6.638 -1.384 1.00 97.69 82 ASP A O 1
ATOM 633 N N . MET A 1 83 ? -5.358 -8.784 -0.794 1.00 97.50 83 MET A N 1
ATOM 634 C CA . MET A 1 83 ? -5.585 -9.425 -2.082 1.00 97.50 83 MET A CA 1
ATOM 635 C C . MET A 1 83 ? -6.989 -10.027 -2.206 1.00 97.50 83 MET A C 1
ATOM 637 O O . MET A 1 83 ? -7.296 -10.593 -3.265 1.00 97.50 83 MET A O 1
ATOM 641 N N . THR A 1 84 ? -7.817 -9.929 -1.164 1.00 95.94 84 THR A N 1
ATOM 642 C CA . THR A 1 84 ? -9.142 -10.556 -1.093 1.00 95.94 84 THR A CA 1
ATOM 643 C C . THR A 1 84 ? -10.277 -9.540 -1.058 1.00 95.94 84 THR A C 1
ATOM 645 O O . THR A 1 84 ? -11.270 -9.725 -1.762 1.00 95.94 84 THR A O 1
ATOM 648 N N . THR A 1 85 ? -10.150 -8.461 -0.287 1.00 92.88 85 THR A N 1
ATOM 649 C CA . THR A 1 85 ? -11.284 -7.578 -0.010 1.00 92.88 85 THR A CA 1
ATOM 650 C C . THR A 1 85 ? -11.564 -6.634 -1.176 1.00 92.88 85 THR A C 1
ATOM 652 O O . THR A 1 85 ? -10.644 -6.024 -1.720 1.00 92.88 85 THR A O 1
ATOM 655 N N . ASP A 1 86 ? -12.838 -6.507 -1.561 1.00 90.75 86 ASP A N 1
ATOM 656 C CA . ASP A 1 86 ? -13.307 -5.640 -2.655 1.00 90.75 86 ASP A CA 1
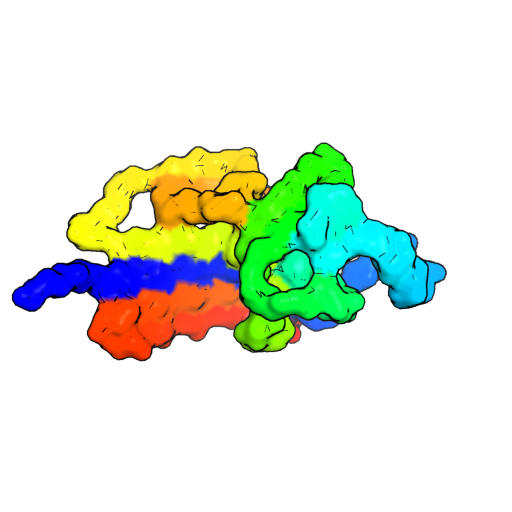ATOM 657 C C . ASP A 1 86 ? -12.487 -5.799 -3.948 1.00 90.75 86 ASP A C 1
ATOM 659 O O . ASP A 1 86 ? -12.020 -4.828 -4.539 1.00 90.75 86 ASP A O 1
ATOM 663 N N . GLY A 1 87 ? -12.246 -7.049 -4.357 1.00 90.88 87 GLY A N 1
ATOM 664 C CA . GLY A 1 87 ? -11.452 -7.385 -5.547 1.00 90.88 87 GLY A CA 1
ATOM 665 C C . GLY A 1 87 ? -9.940 -7.486 -5.305 1.00 90.88 87 GLY A C 1
ATOM 666 O O . GLY A 1 87 ? -9.223 -8.064 -6.128 1.00 90.88 87 GLY A O 1
ATOM 667 N N . GLY A 1 88 ? -9.453 -7.029 -4.149 1.00 94.62 88 GLY A N 1
ATOM 668 C CA . GLY A 1 88 ? -8.055 -7.140 -3.747 1.00 94.62 88 GLY A CA 1
ATOM 669 C C . GLY A 1 88 ? -7.109 -6.194 -4.492 1.00 94.62 88 GLY A C 1
ATOM 670 O O . GLY A 1 88 ? -7.517 -5.272 -5.193 1.00 94.62 88 GLY A O 1
ATOM 671 N N . GLY A 1 89 ? -5.804 -6.423 -4.327 1.00 96.25 89 GLY A N 1
ATOM 672 C CA . GLY A 1 89 ? -4.762 -5.567 -4.905 1.00 96.25 89 GLY A CA 1
ATOM 673 C C . GLY A 1 89 ? -4.468 -4.312 -4.075 1.00 96.25 89 GLY A C 1
ATOM 674 O O . GLY A 1 89 ? -3.694 -3.454 -4.496 1.00 96.25 89 GLY A O 1
ATOM 675 N N . TRP A 1 90 ? -5.038 -4.214 -2.877 1.00 97.62 90 TRP A N 1
ATOM 676 C CA . TRP A 1 90 ? -4.868 -3.085 -1.976 1.00 97.62 90 TRP A CA 1
ATOM 677 C C . TRP A 1 90 ? -3.495 -3.118 -1.307 1.00 97.62 90 TRP A C 1
ATOM 679 O O . TRP A 1 90 ? -3.117 -4.104 -0.676 1.00 97.62 90 TRP A O 1
ATOM 689 N N . THR A 1 91 ? -2.764 -2.011 -1.389 1.00 98.12 91 THR A N 1
ATOM 690 C CA . THR A 1 91 ? -1.502 -1.804 -0.671 1.00 98.12 91 THR A CA 1
ATOM 691 C C . THR A 1 91 ? -1.784 -1.078 0.638 1.00 98.12 91 THR A C 1
ATOM 693 O O . THR A 1 91 ? -2.277 0.048 0.620 1.00 98.12 91 THR A O 1
ATOM 696 N N . THR A 1 92 ? -1.475 -1.685 1.787 1.00 97.56 92 THR A N 1
ATOM 697 C CA . THR A 1 92 ? -1.621 -1.000 3.083 1.00 97.56 92 THR A CA 1
ATOM 698 C C . THR A 1 92 ? -0.552 0.079 3.226 1.00 97.56 92 THR A C 1
ATOM 700 O O . THR A 1 92 ? 0.636 -0.234 3.225 1.00 97.56 92 THR A O 1
ATOM 703 N N . ILE A 1 93 ? -0.963 1.337 3.402 1.00 96.31 93 ILE A N 1
ATOM 704 C CA . ILE A 1 93 ? -0.048 2.481 3.574 1.00 96.31 93 ILE A CA 1
ATOM 705 C C . ILE A 1 93 ? -0.016 3.014 5.007 1.00 96.31 93 ILE A C 1
ATOM 707 O O . ILE A 1 93 ? 0.909 3.719 5.399 1.00 96.31 93 ILE A O 1
ATOM 711 N N . LYS A 1 94 ? -1.020 2.681 5.821 1.00 94.00 94 LYS A N 1
ATOM 712 C CA . LYS A 1 94 ? -1.060 3.066 7.231 1.00 94.00 94 LYS A CA 1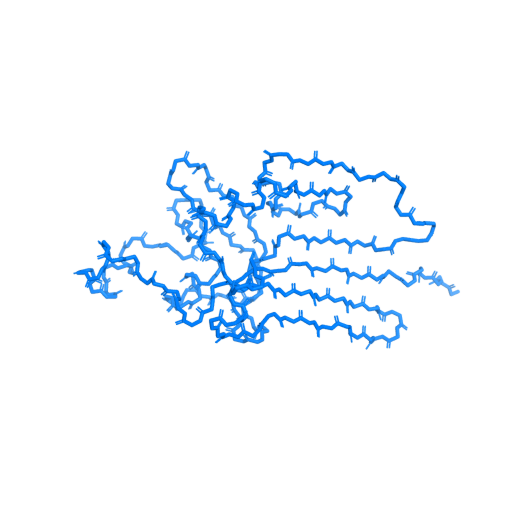
ATOM 713 C C . LYS A 1 94 ? -1.752 1.996 8.046 1.00 94.00 94 LYS A C 1
ATOM 715 O O . LYS A 1 94 ? -2.798 1.494 7.648 1.00 94.00 94 LYS A O 1
ATOM 720 N N . LYS A 1 95 ? -1.207 1.732 9.230 1.00 91.50 95 LYS A N 1
ATOM 721 C CA . LYS A 1 95 ? -1.877 1.010 10.308 1.00 91.50 95 LYS A CA 1
ATOM 722 C C . LYS A 1 95 ? -1.774 1.831 11.589 1.00 91.50 95 LYS A C 1
ATOM 724 O O . LYS A 1 95 ? -0.738 2.435 11.869 1.00 91.50 95 LYS A O 1
ATOM 729 N N . MET A 1 96 ? -2.859 1.902 12.344 1.00 88.31 96 MET A N 1
ATOM 730 C CA . MET A 1 96 ? -2.947 2.581 13.633 1.00 88.31 96 MET A CA 1
ATOM 731 C C . MET A 1 96 ? -3.751 1.733 14.594 1.00 88.31 96 MET A C 1
ATOM 733 O O . MET A 1 96 ? -4.754 1.132 14.217 1.00 88.31 96 MET A O 1
ATOM 737 N N . ILE A 1 97 ? -3.322 1.741 15.849 1.00 86.56 97 ILE A N 1
ATOM 738 C CA . ILE A 1 97 ? -4.093 1.199 16.958 1.00 86.56 97 ILE A CA 1
ATOM 739 C C . ILE A 1 97 ? -4.500 2.391 17.814 1.00 86.56 97 ILE A C 1
ATOM 741 O O . ILE A 1 97 ? -3.644 3.031 18.423 1.00 86.56 97 ILE A O 1
ATOM 745 N N . VAL A 1 98 ? -5.792 2.705 17.845 1.00 83.06 98 VAL A N 1
ATOM 746 C CA . VAL A 1 98 ? -6.314 3.762 18.712 1.00 83.06 98 VAL A CA 1
ATOM 747 C C . VAL A 1 98 ? -6.237 3.262 20.150 1.00 83.06 98 VAL A C 1
ATOM 749 O O . VAL A 1 98 ? -6.826 2.234 20.497 1.00 83.06 98 VAL A O 1
ATOM 752 N N . LYS A 1 99 ? -5.473 3.982 20.970 1.00 79.38 99 LYS A N 1
ATOM 753 C CA . LYS A 1 99 ? -5.298 3.709 22.397 1.00 79.38 99 LYS A CA 1
ATOM 754 C C . LYS A 1 99 ? -6.150 4.666 23.231 1.00 79.38 99 LYS A C 1
ATOM 756 O O . LYS A 1 99 ? -6.547 5.731 22.761 1.00 79.38 99 LYS A O 1
ATOM 761 N N . ASN A 1 100 ? -6.412 4.259 24.469 1.00 75.56 100 ASN A N 1
ATOM 762 C CA . ASN A 1 100 ? -6.922 5.118 25.529 1.00 75.56 100 ASN A CA 1
ATOM 763 C C . ASN A 1 100 ? -5.903 5.076 26.689 1.00 75.56 100 ASN A C 1
ATOM 765 O O . ASN A 1 100 ? -5.725 3.991 27.248 1.00 75.56 100 ASN A O 1
ATOM 769 N N . PRO A 1 101 ? -5.203 6.179 27.022 1.00 75.31 101 PRO A N 1
ATOM 770 C CA . PRO A 1 101 ? -5.376 7.532 26.486 1.00 75.31 101 PRO A CA 1
ATOM 771 C C . PRO A 1 101 ? -4.979 7.657 25.000 1.00 75.31 101 PRO A C 1
ATOM 773 O O . PRO A 1 101 ? -4.242 6.801 24.495 1.00 75.31 101 PRO A O 1
ATOM 776 N N . PRO A 1 102 ? -5.486 8.683 24.285 1.00 74.88 102 PRO A N 1
ATOM 777 C CA . PRO A 1 102 ? -5.177 8.912 22.876 1.00 74.88 102 PRO A CA 1
ATOM 778 C C . PRO A 1 102 ? -3.674 9.018 22.610 1.00 74.88 102 PRO A C 1
ATOM 780 O O . PRO A 1 102 ? -2.901 9.420 23.478 1.00 74.88 102 PRO A O 1
ATOM 783 N N . ILE A 1 103 ? -3.261 8.698 21.383 1.00 73.25 103 ILE A N 1
ATOM 784 C CA . ILE A 1 103 ? -1.883 8.921 20.933 1.00 73.25 103 ILE A CA 1
ATOM 785 C C . ILE A 1 103 ? -1.620 10.433 20.938 1.00 73.25 103 ILE A C 1
ATOM 787 O O . ILE A 1 103 ? -2.266 11.172 20.199 1.00 73.25 103 ILE A O 1
ATOM 791 N N . THR A 1 104 ? -0.682 10.887 21.769 1.00 71.62 104 THR A N 1
ATOM 792 C CA . THR A 1 104 ? -0.353 12.314 21.941 1.00 71.62 104 THR A CA 1
ATOM 793 C C . THR A 1 104 ? 0.803 12.785 21.061 1.00 71.62 104 THR A C 1
ATOM 795 O O . THR A 1 104 ? 0.949 13.984 20.843 1.00 71.62 104 THR A O 1
ATOM 798 N N . ALA A 1 105 ? 1.604 11.864 20.521 1.00 77.50 105 ALA A N 1
ATOM 799 C CA . ALA A 1 105 ? 2.711 12.168 19.624 1.00 77.50 105 ALA A CA 1
ATOM 800 C C . ALA A 1 105 ? 2.671 11.247 18.403 1.00 77.50 105 ALA A C 1
ATOM 802 O O . ALA A 1 105 ? 2.582 10.027 18.534 1.00 77.50 105 ALA A O 1
ATOM 803 N N . ILE A 1 106 ? 2.735 11.847 17.216 1.00 79.56 106 ILE A N 1
ATOM 804 C CA . ILE A 1 106 ? 2.838 11.138 15.942 1.00 79.56 106 ILE A CA 1
ATOM 805 C C . ILE A 1 106 ? 4.147 11.558 15.287 1.00 79.56 106 ILE A C 1
ATOM 807 O O . ILE A 1 106 ? 4.356 12.742 15.015 1.00 79.56 106 ILE A O 1
ATOM 811 N N . THR A 1 107 ? 5.004 10.589 14.981 1.00 89.06 107 THR A N 1
ATOM 812 C CA . THR A 1 107 ? 6.240 10.854 14.240 1.00 89.06 107 THR A CA 1
ATOM 813 C C . THR A 1 107 ? 5.920 11.013 12.760 1.00 89.06 107 THR A C 1
ATOM 815 O O . THR A 1 107 ? 5.405 10.088 12.128 1.00 89.06 107 THR A O 1
ATOM 818 N N . LYS A 1 108 ? 6.222 12.181 12.187 1.00 92.88 108 LYS A N 1
ATOM 819 C CA . LYS A 1 108 ? 6.056 12.431 10.750 1.00 92.88 108 LYS A CA 1
ATOM 820 C C . LYS A 1 108 ? 7.295 11.979 9.982 1.00 92.88 108 LYS A C 1
ATOM 822 O O . LYS A 1 108 ? 8.407 12.347 10.349 1.00 92.88 108 LYS A O 1
ATOM 827 N N . TYR A 1 109 ? 7.098 11.238 8.895 1.00 94.25 109 TYR A N 1
ATOM 828 C CA . TYR A 1 109 ? 8.164 10.847 7.974 1.00 94.25 109 TYR A CA 1
ATOM 829 C C . TYR A 1 109 ? 7.946 11.440 6.589 1.00 94.25 109 TYR A C 1
ATOM 831 O O . TYR A 1 109 ? 6.847 11.368 6.043 1.00 94.25 109 TYR A O 1
ATOM 839 N N . TYR A 1 110 ? 9.024 11.956 6.007 1.00 95.69 110 TYR A N 1
ATOM 840 C CA . TYR A 1 110 ? 9.068 12.504 4.648 1.00 95.69 110 TYR A CA 1
ATOM 841 C C . TYR A 1 110 ? 9.647 11.493 3.650 1.00 95.69 110 TYR A C 1
ATOM 843 O O . TYR A 1 110 ? 10.380 11.839 2.731 1.00 95.69 110 TYR A O 1
ATOM 851 N N . ASP A 1 111 ? 9.350 10.218 3.879 1.00 95.19 111 ASP A N 1
ATOM 852 C CA . ASP A 1 111 ? 9.765 9.110 3.034 1.00 95.19 111 ASP A CA 1
ATOM 853 C C . ASP A 1 111 ? 8.636 8.084 3.028 1.00 95.19 11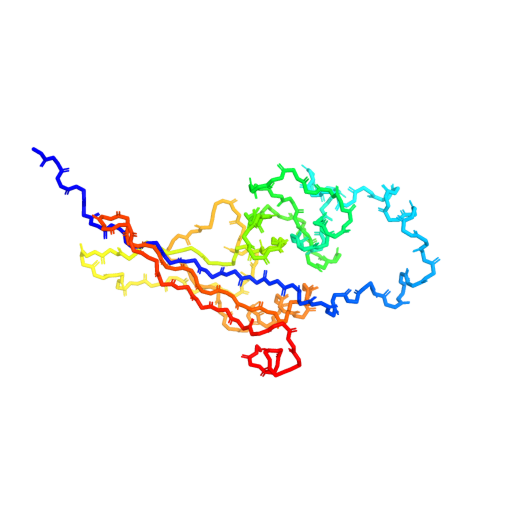1 ASP A C 1
ATOM 855 O O . ASP A 1 111 ? 8.317 7.491 4.066 1.00 95.19 111 ASP A O 1
ATOM 859 N N . TYR A 1 112 ? 8.012 7.874 1.868 1.00 96.00 112 TYR A N 1
ATOM 860 C CA . TYR A 1 112 ? 6.907 6.929 1.769 1.00 96.00 112 TYR A CA 1
ATOM 861 C C . TYR A 1 112 ? 7.347 5.488 2.003 1.00 96.00 112 TYR A C 1
ATOM 863 O O . TYR A 1 112 ? 6.509 4.657 2.325 1.00 96.00 112 TYR A O 1
ATOM 871 N N . ARG A 1 113 ? 8.643 5.158 1.930 1.00 95.56 113 ARG A N 1
ATOM 872 C CA . ARG A 1 113 ? 9.138 3.805 2.242 1.00 95.56 113 ARG A CA 1
ATOM 873 C C . ARG A 1 113 ? 8.898 3.421 3.703 1.00 95.56 113 ARG A C 1
ATOM 875 O O . ARG A 1 113 ? 9.021 2.258 4.064 1.00 95.56 113 ARG A O 1
ATOM 882 N N . LYS A 1 114 ? 8.483 4.363 4.557 1.00 95.19 114 LYS A N 1
ATOM 883 C CA . LYS A 1 114 ? 8.010 4.086 5.923 1.00 95.19 114 LYS A CA 1
ATOM 884 C C . LYS A 1 114 ? 6.654 3.376 5.989 1.00 95.19 114 LYS A C 1
ATOM 886 O O . LYS A 1 114 ? 6.236 3.003 7.081 1.00 95.19 114 LYS A O 1
ATOM 891 N N . ILE A 1 115 ? 6.018 3.115 4.844 1.00 95.12 115 ILE A N 1
ATOM 892 C CA . ILE A 1 115 ? 4.932 2.129 4.717 1.00 95.12 115 ILE A CA 1
ATOM 893 C C . ILE A 1 115 ? 5.443 0.678 4.657 1.00 95.12 115 ILE A C 1
ATOM 895 O O . ILE A 1 115 ? 4.637 -0.243 4.532 1.00 95.12 115 ILE A O 1
ATOM 899 N N . ALA A 1 116 ? 6.762 0.453 4.699 1.00 96.50 116 ALA A N 1
ATOM 900 C CA . ALA A 1 116 ? 7.320 -0.891 4.702 1.00 96.50 116 ALA A CA 1
ATOM 901 C C . ALA A 1 116 ? 6.837 -1.700 5.918 1.00 96.50 116 ALA A C 1
ATOM 903 O O . ALA A 1 116 ? 6.687 -1.181 7.025 1.00 96.50 116 ALA A O 1
ATOM 904 N N . TYR A 1 117 ? 6.588 -2.987 5.701 1.00 96.19 117 TYR A N 1
ATOM 905 C CA . TYR A 1 117 ? 6.125 -3.912 6.721 1.00 96.19 117 TYR A CA 1
ATOM 906 C C . TYR A 1 117 ? 7.276 -4.343 7.652 1.00 96.19 117 TYR A C 1
ATOM 908 O O . TYR A 1 117 ? 8.352 -4.680 7.154 1.00 96.19 117 TYR A O 1
ATOM 916 N N . PRO A 1 118 ? 7.046 -4.435 8.977 1.00 94.56 118 PRO A N 1
ATOM 917 C CA . PRO A 1 118 ? 5.819 -4.070 9.691 1.00 94.56 118 PRO A CA 1
ATOM 918 C C . PRO A 1 118 ? 5.635 -2.549 9.789 1.00 94.56 118 PRO A C 1
ATOM 920 O O . PRO A 1 118 ? 6.538 -1.837 10.219 1.00 94.56 118 PRO A O 1
ATOM 923 N N . ILE A 1 119 ? 4.438 -2.063 9.436 1.00 89.25 119 ILE A N 1
ATOM 924 C CA . ILE A 1 119 ? 4.126 -0.626 9.449 1.00 89.25 119 ILE A CA 1
ATOM 925 C C . ILE A 1 119 ? 4.070 -0.141 10.903 1.00 89.25 119 ILE A C 1
ATOM 927 O O . ILE A 1 119 ? 3.228 -0.638 11.663 1.00 89.25 119 ILE A O 1
ATOM 931 N N . PRO A 1 120 ? 4.897 0.840 11.303 1.00 84.75 120 PRO A N 1
ATOM 932 C CA . PRO A 1 120 ? 4.836 1.388 12.650 1.00 84.75 120 PRO A CA 1
ATOM 933 C C . PRO A 1 120 ? 3.476 2.049 12.936 1.00 84.75 120 PRO A C 1
ATOM 935 O O . PRO A 1 120 ? 2.919 2.788 12.118 1.00 84.75 120 PRO A O 1
ATOM 938 N N . THR A 1 121 ? 2.906 1.784 14.113 1.00 85.38 121 THR A N 1
ATOM 939 C CA . THR A 1 121 ? 1.540 2.235 14.438 1.00 85.38 121 THR A CA 1
ATOM 940 C C . THR A 1 121 ? 1.447 3.714 14.821 1.00 85.38 121 THR A C 1
ATOM 942 O O . THR A 1 121 ? 0.375 4.308 14.717 1.00 85.38 121 THR A O 1
ATOM 945 N N . ASP A 1 122 ? 2.560 4.311 15.234 1.00 81.12 122 ASP A N 1
ATOM 946 C CA . ASP A 1 122 ? 2.723 5.659 15.799 1.00 81.12 122 ASP A CA 1
ATOM 947 C C . ASP A 1 122 ? 3.315 6.681 14.808 1.00 81.12 122 ASP A C 1
ATOM 949 O O . ASP A 1 122 ? 3.637 7.812 15.172 1.00 81.12 122 ASP A O 1
ATOM 953 N N . THR A 1 123 ? 3.430 6.310 13.532 1.00 83.00 123 THR A N 1
ATOM 954 C CA . THR A 1 123 ? 4.085 7.134 12.509 1.00 83.00 123 THR A CA 1
ATOM 955 C C . THR A 1 123 ? 3.119 7.555 11.412 1.00 83.00 123 THR A C 1
ATOM 957 O O . THR A 1 123 ? 2.219 6.805 11.056 1.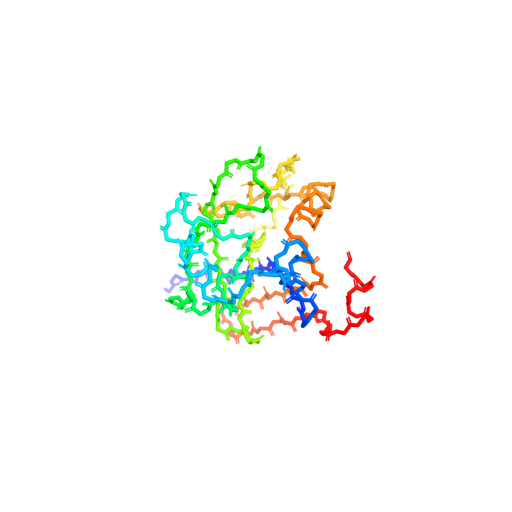00 83.00 123 THR A O 1
ATOM 960 N N . VAL A 1 124 ? 3.273 8.743 10.840 1.00 88.88 124 VAL A N 1
ATOM 961 C CA . VAL A 1 124 ? 2.481 9.188 9.685 1.00 88.88 124 VAL A CA 1
ATOM 962 C C . VAL A 1 124 ? 3.423 9.596 8.565 1.00 88.88 124 VAL A C 1
ATOM 964 O O . VAL A 1 124 ? 4.368 10.352 8.779 1.00 88.88 124 VAL A O 1
ATOM 967 N N . VAL A 1 125 ? 3.160 9.094 7.361 1.00 94.12 125 VAL A N 1
ATOM 968 C CA . VAL A 1 125 ? 3.821 9.577 6.147 1.00 94.12 125 VAL A CA 1
ATOM 969 C C . VAL A 1 125 ? 3.241 10.951 5.821 1.00 94.12 125 VAL A C 1
ATOM 971 O O . VAL A 1 125 ? 2.022 11.124 5.792 1.00 94.12 125 VAL A O 1
ATOM 974 N N . ALA A 1 126 ? 4.108 11.943 5.640 1.00 94.81 126 ALA A N 1
ATOM 975 C CA . ALA A 1 126 ? 3.708 13.304 5.318 1.00 94.81 126 ALA A CA 1
ATOM 976 C C . ALA A 1 126 ? 2.937 13.353 3.990 1.00 94.81 126 ALA A C 1
ATOM 978 O O . ALA A 1 126 ? 3.189 12.554 3.089 1.00 94.81 126 ALA A O 1
ATOM 979 N N . ALA A 1 127 ? 2.033 14.326 3.849 1.00 94.44 127 ALA A N 1
ATOM 980 C CA . ALA A 1 127 ? 1.220 14.480 2.642 1.00 94.44 127 ALA A CA 1
ATOM 981 C C . ALA A 1 127 ? 2.073 14.607 1.366 1.00 94.44 127 ALA A C 1
ATOM 983 O O . ALA A 1 127 ? 1.735 14.009 0.350 1.00 94.44 127 ALA A O 1
ATOM 984 N N . SER A 1 128 ? 3.216 15.302 1.436 1.00 96.50 128 SER A N 1
ATOM 985 C CA . SER A 1 128 ? 4.170 15.395 0.322 1.00 96.50 128 SER A CA 1
ATOM 986 C C . SER A 1 128 ? 4.676 14.019 -0.114 1.00 96.50 128 SER A C 1
ATOM 988 O O . SER A 1 128 ? 4.635 13.691 -1.290 1.00 96.50 128 SER A O 1
ATOM 990 N N . SER A 1 129 ? 5.052 13.164 0.835 1.00 97.00 129 SER A N 1
ATOM 991 C CA . SER A 1 129 ? 5.540 11.819 0.533 1.00 97.00 129 SER A CA 1
ATOM 992 C C . SER A 1 129 ? 4.428 10.865 0.104 1.00 97.00 129 SER A C 1
ATOM 994 O O . SER A 1 129 ? 4.683 9.948 -0.668 1.00 97.00 129 SER A O 1
ATOM 996 N N . LEU A 1 130 ? 3.183 11.080 0.541 1.00 95.62 130 LEU A N 1
ATOM 997 C CA . LEU A 1 130 ? 2.034 10.379 -0.040 1.00 95.62 130 LEU A CA 1
ATOM 998 C C . LEU A 1 130 ? 1.796 10.797 -1.498 1.00 95.62 130 LEU A C 1
ATOM 1000 O O . LEU A 1 130 ? 1.451 9.945 -2.312 1.00 95.62 130 LEU A O 1
ATOM 1004 N N . ASN A 1 131 ? 2.034 12.064 -1.849 1.00 96.38 131 ASN A N 1
ATOM 1005 C CA . ASN A 1 131 ? 1.999 12.521 -3.238 1.00 96.38 131 ASN A CA 1
ATOM 1006 C C . ASN A 1 131 ? 3.152 11.935 -4.073 1.00 96.38 131 ASN A C 1
ATOM 1008 O O . ASN A 1 131 ? 2.937 11.533 -5.217 1.00 96.38 131 ASN A O 1
ATOM 1012 N N . ASP A 1 132 ? 4.350 11.806 -3.496 1.00 97.06 132 ASP A N 1
ATOM 1013 C CA . ASP A 1 132 ? 5.472 11.104 -4.135 1.00 97.06 132 ASP A CA 1
ATOM 1014 C C . ASP A 1 132 ? 5.115 9.632 -4.387 1.00 97.06 132 ASP A C 1
ATOM 1016 O O . ASP A 1 132 ? 5.284 9.131 -5.497 1.00 97.06 132 ASP A O 1
ATOM 1020 N N . LEU A 1 133 ? 4.528 8.953 -3.391 1.00 96.75 133 LEU A N 1
ATOM 1021 C CA . LEU A 1 133 ? 4.034 7.584 -3.545 1.00 96.75 133 LEU A CA 1
ATOM 1022 C C . LEU A 1 133 ? 2.971 7.499 -4.637 1.00 96.75 133 LEU A C 1
ATOM 1024 O O . LEU A 1 133 ? 2.996 6.564 -5.429 1.00 96.75 133 LEU A O 1
ATOM 1028 N N . ARG A 1 134 ? 2.040 8.456 -4.693 1.00 95.50 134 ARG A N 1
ATOM 1029 C CA . ARG A 1 134 ? 1.004 8.504 -5.729 1.00 95.50 134 ARG A CA 1
ATOM 1030 C C . ARG A 1 134 ? 1.616 8.643 -7.112 1.00 95.50 134 ARG A C 1
ATOM 1032 O O . ARG A 1 134 ? 1.208 7.932 -8.021 1.00 95.50 134 ARG A O 1
ATOM 1039 N N . THR A 1 135 ? 2.613 9.507 -7.257 1.00 94.62 135 THR A N 1
ATOM 1040 C CA . THR A 1 135 ? 3.326 9.727 -8.520 1.0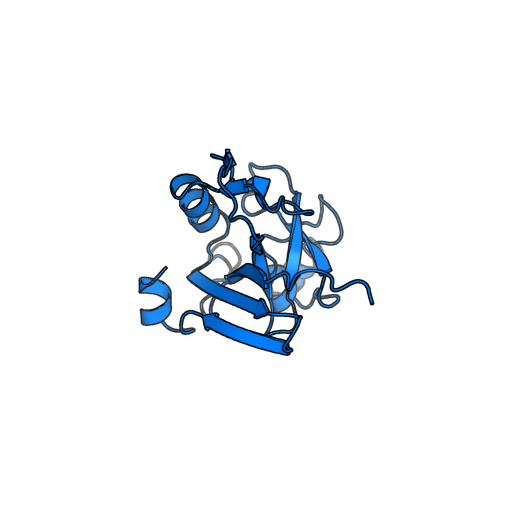0 94.62 135 THR A CA 1
ATOM 1041 C C . THR A 1 135 ? 4.084 8.471 -8.952 1.00 94.62 135 THR A C 1
ATOM 1043 O O . THR A 1 135 ? 3.962 8.022 -10.092 1.00 94.62 135 THR A O 1
ATOM 1046 N N . ASP A 1 136 ? 4.826 7.860 -8.029 1.00 94.50 136 ASP A N 1
ATOM 1047 C CA . ASP A 1 136 ? 5.674 6.707 -8.315 1.00 94.50 136 ASP A CA 1
ATOM 1048 C C . ASP A 1 136 ? 4.851 5.427 -8.520 1.00 94.50 136 ASP A C 1
ATOM 1050 O O . ASP A 1 136 ? 5.050 4.706 -9.497 1.00 94.50 136 ASP A O 1
ATOM 1054 N N . MET A 1 137 ? 3.887 5.152 -7.639 1.00 94.25 137 MET A N 1
ATOM 1055 C CA . MET A 1 137 ? 3.033 3.963 -7.688 1.00 94.25 137 MET A CA 1
ATOM 1056 C C . MET A 1 137 ? 1.895 4.108 -8.694 1.00 94.25 137 MET A C 1
ATOM 1058 O O . MET A 1 137 ? 1.591 3.137 -9.372 1.00 94.25 137 MET A O 1
ATOM 1062 N N . GLY A 1 138 ? 1.290 5.288 -8.833 1.00 92.62 138 GLY A N 1
ATOM 1063 C CA . GLY A 1 138 ? 0.153 5.542 -9.725 1.00 92.62 138 GLY A CA 1
ATOM 1064 C C . GLY A 1 138 ? -1.203 5.097 -9.174 1.00 92.62 138 GLY A C 1
ATOM 1065 O O . GLY A 1 138 ? -2.057 4.702 -9.964 1.00 92.62 138 GLY A O 1
ATOM 1066 N N . PHE A 1 139 ? -1.388 5.095 -7.850 1.00 94.50 139 PHE A N 1
ATOM 1067 C CA . PHE A 1 139 ? -2.682 4.776 -7.244 1.00 94.50 139 PHE A CA 1
ATOM 1068 C C . PHE A 1 139 ? -3.673 5.941 -7.403 1.00 94.50 139 PHE A C 1
ATOM 1070 O O . PHE A 1 139 ? -3.300 7.115 -7.376 1.00 94.50 139 PHE A O 1
ATOM 1077 N N . ASP A 1 140 ? -4.949 5.609 -7.540 1.00 93.69 140 ASP A N 1
ATOM 1078 C CA . ASP A 1 140 ? -6.058 6.551 -7.728 1.00 93.69 140 ASP A CA 1
ATOM 1079 C C . ASP A 1 140 ? -7.319 6.139 -6.951 1.00 93.69 140 ASP A C 1
ATOM 1081 O O . ASP A 1 140 ? -8.364 6.771 -7.080 1.00 93.69 140 ASP A O 1
ATOM 1085 N N . GLN A 1 141 ? -7.210 5.123 -6.093 1.00 94.81 141 GLN A N 1
ATOM 1086 C CA . GLN A 1 141 ? -8.217 4.786 -5.098 1.00 94.81 141 GLN A CA 1
ATOM 1087 C C . GLN A 1 141 ? -7.630 4.752 -3.691 1.00 94.81 141 GLN A C 1
ATOM 1089 O O . GLN A 1 141 ? -6.481 4.349 -3.481 1.00 94.81 141 GLN A O 1
ATOM 1094 N N . MET A 1 142 ? -8.464 5.098 -2.710 1.00 95.88 142 MET A N 1
ATOM 1095 C CA . MET A 1 142 ? -8.140 5.000 -1.290 1.00 95.88 142 MET A CA 1
ATOM 1096 C C . MET A 1 142 ? -9.285 4.360 -0.511 1.00 95.88 142 MET A C 1
ATOM 1098 O O . MET A 1 142 ? -10.463 4.564 -0.801 1.00 95.88 142 MET A O 1
ATOM 1102 N N . ARG A 1 143 ? -8.915 3.595 0.512 1.00 96.00 143 ARG A N 1
ATOM 1103 C CA . ARG A 1 143 ? -9.816 2.847 1.381 1.00 96.00 143 ARG A CA 1
ATOM 1104 C C . ARG A 1 143 ? -9.422 3.053 2.836 1.00 96.00 143 ARG A C 1
ATOM 1106 O O . ARG A 1 143 ? -8.273 2.835 3.218 1.00 96.00 143 ARG A O 1
ATOM 1113 N N . PHE A 1 144 ? -10.392 3.441 3.652 1.00 95.75 144 PHE A N 1
ATOM 1114 C CA . PHE A 1 144 ? -10.273 3.563 5.097 1.00 95.75 144 PHE A CA 1
ATOM 1115 C C . PHE A 1 144 ? -11.045 2.423 5.745 1.00 95.75 144 PHE A C 1
ATOM 1117 O O . PHE A 1 144 ? -12.266 2.320 5.614 1.00 95.75 144 PHE A O 1
ATOM 1124 N N . TYR A 1 145 ? -10.325 1.574 6.466 1.00 94.88 145 TYR A N 1
ATOM 1125 C CA . TYR A 1 145 ? -10.885 0.417 7.143 1.00 94.88 145 TYR A CA 1
ATOM 1126 C C . TYR A 1 145 ? -10.622 0.515 8.640 1.00 94.88 145 TYR A C 1
ATOM 1128 O O . TYR A 1 145 ? -9.475 0.554 9.085 1.00 94.88 145 TYR A O 1
ATOM 1136 N N . CYS A 1 146 ? -11.686 0.546 9.428 1.00 93.69 146 CYS A N 1
ATOM 1137 C CA . CYS A 1 146 ? -11.631 0.671 10.872 1.00 93.69 146 CYS A CA 1
ATOM 1138 C C . CYS A 1 146 ? -12.402 -0.478 11.522 1.00 93.69 146 CYS A C 1
ATOM 1140 O O . CYS A 1 146 ? -13.584 -0.666 11.243 1.00 93.69 146 CYS A O 1
ATOM 1142 N N . HIS A 1 147 ? -11.761 -1.235 12.414 1.00 92.25 147 HIS A N 1
ATOM 1143 C CA . HIS A 1 147 ? -12.385 -2.353 13.127 1.00 92.25 147 HIS A CA 1
ATOM 1144 C C . HIS A 1 147 ? -12.266 -2.176 14.636 1.00 92.25 147 HIS A C 1
ATOM 1146 O O . HIS A 1 147 ? -11.169 -2.043 15.184 1.00 92.25 147 HIS A O 1
ATOM 1152 N N . LYS A 1 148 ? -13.413 -2.191 15.320 1.00 90.81 148 LYS A N 1
ATOM 1153 C CA . LYS A 1 148 ? -13.509 -2.216 16.781 1.00 90.81 148 LYS A CA 1
ATOM 1154 C C . LYS A 1 148 ? -13.712 -3.659 17.232 1.00 90.81 148 LYS A C 1
ATOM 1156 O O . LYS A 1 148 ? -14.851 -4.121 17.334 1.00 90.81 148 LYS A O 1
ATOM 1161 N N . ALA A 1 149 ? -12.606 -4.331 17.547 1.00 87.50 149 ALA A N 1
ATOM 1162 C CA . ALA A 1 149 ? -12.579 -5.760 17.858 1.00 87.50 149 ALA A CA 1
ATOM 1163 C C . ALA A 1 149 ? -13.537 -6.159 18.994 1.00 87.50 149 ALA A C 1
ATOM 1165 O O . ALA A 1 149 ? -14.263 -7.137 18.869 1.00 87.50 149 ALA A O 1
ATOM 1166 N N . ALA A 1 150 ? -13.621 -5.358 20.060 1.00 88.00 150 ALA A N 1
ATOM 1167 C CA . ALA A 1 150 ? -14.418 -5.697 21.245 1.00 88.00 150 ALA A CA 1
ATOM 1168 C C . ALA A 1 150 ? -15.930 -5.839 21.013 1.00 88.00 150 ALA A C 1
ATOM 1170 O O . ALA A 1 150 ? -16.617 -6.415 21.846 1.00 88.00 150 ALA A O 1
ATOM 1171 N N . VAL A 1 151 ? -16.457 -5.284 19.920 1.00 91.62 151 VAL A N 1
ATOM 1172 C CA . VAL A 1 151 ? -17.880 -5.410 19.550 1.00 91.62 151 VAL A CA 1
ATOM 1173 C C . VAL A 1 151 ? -18.053 -5.876 18.106 1.00 91.62 151 VAL A C 1
ATOM 1175 O O . VAL A 1 151 ? -19.134 -5.745 17.547 1.00 91.62 151 VAL A O 1
ATOM 1178 N N . ASN A 1 152 ? -16.972 -6.354 17.485 1.00 89.81 152 ASN A N 1
ATOM 1179 C CA . ASN A 1 152 ? -16.920 -6.781 16.092 1.00 89.81 152 ASN A CA 1
ATOM 1180 C C . ASN A 1 152 ? -17.597 -5.814 15.092 1.00 89.81 152 ASN A C 1
ATOM 1182 O O . ASN A 1 152 ? -18.327 -6.235 14.199 1.00 89.81 152 ASN A O 1
ATOM 1186 N N . ARG A 1 153 ? -17.381 -4.501 15.251 1.00 93.06 153 ARG A N 1
ATOM 1187 C CA . ARG A 1 153 ? -17.942 -3.487 14.339 1.00 93.06 153 ARG A CA 1
ATOM 1188 C C . ARG A 1 153 ? -16.891 -2.968 13.378 1.00 93.06 153 ARG A C 1
ATOM 1190 O O . ARG A 1 153 ? -15.766 -2.684 13.792 1.00 93.06 153 ARG A O 1
ATOM 1197 N N . VAL A 1 154 ? -17.304 -2.773 12.132 1.00 92.88 154 VAL A N 1
ATOM 1198 C CA . VAL A 1 154 ? -16.479 -2.233 11.055 1.00 92.88 154 VAL A CA 1
ATOM 1199 C C . VAL A 1 154 ? -17.061 -0.901 10.588 1.00 92.88 154 VAL A C 1
ATOM 1201 O O . VAL A 1 154 ? -18.257 -0.801 10.331 1.00 92.88 154 VAL A O 1
ATOM 1204 N N . PHE A 1 155 ? -16.210 0.116 10.479 1.00 92.94 155 PHE A N 1
ATOM 1205 C CA . PHE A 1 155 ? -16.457 1.299 9.662 1.00 92.94 155 PHE A CA 1
ATOM 1206 C C . PHE A 1 155 ? -15.537 1.212 8.449 1.00 92.94 155 PHE A C 1
ATOM 1208 O O . PHE A 1 155 ? -14.322 1.070 8.599 1.00 92.94 155 PHE A O 1
ATOM 1215 N N . HIS A 1 156 ? -16.118 1.256 7.259 1.00 93.44 156 HIS A N 1
ATOM 1216 C CA . HIS A 1 156 ? -15.404 0.978 6.029 1.00 93.44 156 HIS A CA 1
ATOM 1217 C C . HIS A 1 156 ? -15.914 1.904 4.926 1.00 93.44 156 HIS A C 1
ATOM 1219 O O . HIS A 1 156 ? -17.096 1.882 4.595 1.00 93.44 156 HIS A O 1
ATOM 1225 N N . ILE A 1 157 ? -15.020 2.745 4.411 1.00 95.38 157 ILE A N 1
ATOM 1226 C CA . ILE A 1 157 ? -15.295 3.695 3.334 1.00 95.38 157 ILE A CA 1
ATOM 1227 C C . ILE A 1 157 ? -14.160 3.629 2.320 1.00 95.38 157 ILE A C 1
ATOM 1229 O O . ILE A 1 157 ? -12.989 3.527 2.685 1.00 95.38 157 ILE A O 1
ATOM 1233 N N . MET A 1 158 ? -14.504 3.693 1.045 1.00 94.00 158 MET A N 1
ATOM 1234 C CA . MET A 1 158 ? -13.553 3.699 -0.056 1.00 94.00 158 MET A CA 1
ATOM 1235 C C . MET A 1 158 ? -14.044 4.636 -1.146 1.00 94.00 158 MET A C 1
ATOM 1237 O O . MET A 1 158 ? -15.246 4.870 -1.266 1.00 94.00 158 MET A O 1
ATOM 1241 N N . THR A 1 159 ? -13.118 5.184 -1.925 1.00 95.06 159 THR A N 1
ATOM 1242 C CA . THR A 1 159 ? -13.484 5.946 -3.116 1.00 95.06 159 THR A CA 1
ATOM 1243 C C . THR A 1 159 ? -14.132 5.039 -4.152 1.00 95.06 159 THR A C 1
ATOM 1245 O O . THR A 1 159 ? -13.755 3.871 -4.297 1.00 95.06 159 THR A O 1
ATOM 1248 N N . ASN A 1 160 ? -15.080 5.592 -4.909 1.00 92.12 160 ASN A N 1
ATOM 1249 C CA . ASN A 1 160 ? -15.642 4.898 -6.060 1.00 92.12 160 ASN A CA 1
ATOM 1250 C C . ASN A 1 160 ? -14.539 4.519 -7.055 1.00 92.12 160 ASN A C 1
ATOM 1252 O O . ASN A 1 160 ? -13.480 5.147 -7.120 1.00 92.12 160 ASN A O 1
ATOM 1256 N N . ASN A 1 161 ? -14.796 3.470 -7.829 1.00 89.62 161 ASN A N 1
ATOM 1257 C CA . ASN A 1 161 ? -13.909 3.022 -8.896 1.00 89.62 161 ASN A CA 1
ATOM 1258 C C . ASN A 1 161 ? -14.306 3.666 -10.233 1.00 89.62 161 ASN A C 1
ATOM 1260 O O . ASN A 1 161 ? -14.655 2.983 -11.193 1.00 89.62 161 ASN A O 1
ATOM 1264 N N . ASP A 1 162 ? -14.341 4.995 -10.246 1.00 88.50 162 ASP A N 1
ATOM 1265 C CA . ASP A 1 162 ? -14.718 5.825 -11.386 1.00 88.50 162 ASP A CA 1
ATOM 1266 C C . ASP A 1 162 ? -13.885 7.122 -11.397 1.00 88.50 162 ASP A C 1
ATOM 1268 O O . ASP A 1 162 ? -13.054 7.361 -10.515 1.00 88.50 162 ASP A O 1
ATOM 1272 N N . GLU A 1 163 ? -14.077 7.966 -12.414 1.00 89.44 163 GLU A N 1
ATOM 1273 C CA . GLU A 1 163 ? -13.316 9.216 -12.542 1.00 89.44 163 GLU A CA 1
ATOM 1274 C C . GLU A 1 163 ? -13.610 10.204 -11.398 1.00 89.44 163 GLU A C 1
ATOM 1276 O O . GLU A 1 163 ? -12.720 10.947 -10.993 1.00 89.44 163 GLU A O 1
ATOM 1281 N N . LEU A 1 164 ? -14.821 10.187 -10.827 1.00 91.81 164 LEU A N 1
ATOM 1282 C CA . LEU A 1 164 ? -15.172 11.044 -9.688 1.00 91.81 164 LEU A CA 1
ATOM 1283 C C . LEU A 1 164 ? -14.447 10.591 -8.414 1.00 91.81 164 LEU A C 1
ATOM 1285 O O . LEU A 1 164 ? -13.921 11.416 -7.670 1.00 91.81 164 LEU A O 1
ATOM 1289 N N . GLY A 1 165 ? -14.366 9.281 -8.183 1.00 90.00 165 GLY A N 1
ATOM 1290 C CA . GLY A 1 165 ? -13.599 8.686 -7.096 1.00 90.00 165 GLY A CA 1
ATOM 1291 C C . GLY A 1 165 ? -12.110 8.995 -7.216 1.00 90.00 165 GLY A C 1
ATOM 1292 O O . GLY A 1 165 ? -11.486 9.354 -6.222 1.00 90.00 165 GLY A O 1
ATOM 1293 N N . LYS A 1 166 ? -11.564 8.953 -8.436 1.00 89.94 166 LYS A N 1
ATOM 1294 C CA . LYS A 1 166 ? -10.180 9.348 -8.728 1.00 89.94 166 LYS A CA 1
ATOM 1295 C C . LYS A 1 166 ? -9.909 10.834 -8.479 1.00 89.94 166 LYS A C 1
ATOM 1297 O O . LYS A 1 166 ? -8.832 11.162 -7.988 1.00 89.94 166 LYS A O 1
ATOM 1302 N N . GLN A 1 167 ? -10.854 11.725 -8.788 1.00 90.56 167 GLN A N 1
ATOM 1303 C CA . GLN A 1 167 ? -10.736 13.166 -8.503 1.00 90.56 167 GLN A CA 1
ATOM 1304 C C . GLN A 1 167 ? -10.713 13.484 -7.000 1.00 90.56 167 GLN A C 1
ATOM 1306 O O . GLN A 1 167 ? -10.226 14.543 -6.610 1.00 90.56 167 GLN A O 1
ATOM 1311 N N . ALA A 1 168 ? -11.235 12.587 -6.158 1.00 90.12 168 ALA A N 1
ATOM 1312 C CA . ALA A 1 168 ? -11.224 12.738 -4.704 1.00 90.12 168 ALA A CA 1
ATOM 1313 C C . ALA A 1 168 ? -9.894 12.320 -4.044 1.00 90.12 168 ALA A C 1
ATOM 1315 O O . ALA A 1 168 ? -9.718 12.535 -2.842 1.00 90.12 168 ALA A O 1
ATOM 1316 N N . ILE A 1 169 ? -8.986 11.704 -4.808 1.00 87.75 169 ILE A N 1
ATOM 1317 C CA . ILE A 1 169 ? -7.640 11.295 -4.381 1.00 87.75 169 ILE 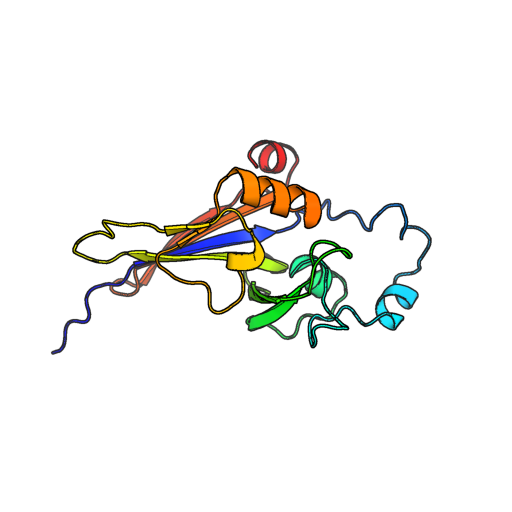A CA 1
ATOM 1318 C C . ILE A 1 169 ? -6.636 12.336 -4.833 1.00 87.75 169 ILE A C 1
ATOM 1320 O O . ILE A 1 169 ? -5.652 12.577 -4.101 1.00 87.75 169 ILE A O 1
#

Radius of gyration: 16.87 Å; chains: 1; bounding box: 33×31×61 Å

Secondary structure (DSSP, 8-state):
-------EEEEEEEE--TT----TTTTTS-HHHHHHTT-SSSSSTT-BSSHHHHHHTT---SSEEEEE-SSTTS--EEEEEE-SGGGS-EEEEEEEEE-SSPP---EEES-GGGGSSSPPTTEEE-HHHHHHHHHHH---EEEEEEEEGGGTEEEEEE--SSHHHHHT-

Organism: Nematostella vectensis (NCBI:txid45351)

Sequence (169 aa):
MVITPPFVTLSILVNHGNHAAIPQSISTLNQVQAKDWGWNGSTAALAGRSCNQIKIFGFSRGDGTYWIRPKLSIDAFVVYCDMTTDGGGWTTIKKMIVKNPPITAITKYYDYRKIAYPIPTDTVVAASSLNDLRTDMGFDQMRFYCHKAAVNRVFHIMTNNDELGKQAI